Protein AF-A0A526XP78-F1 (afdb_monomer)

Radius of gyration: 18.94 Å; Cα contacts (8 Å, |Δi|>4): 89; chains: 1; bounding box: 44×31×50 Å

Sequence (88 aa):
SYRALPDFGVNDTEKARVNDIFSVRETAGHMVDAIEGRARAFVQVQNGCDHRCTFCIIPYGRGNSRSVPMGAVVEQVKRLSGNGYAEI

Secondary structure (DSSP, 8-state):
--TT---TTTTSSPPPP---GGG--SPPP---S--TT-SB-----EES-----TT--HHHHT-S-EEPPHHHHHHHHHHHHHTT-SB-

Nearest PDB structures (foldseek):
  7mjz-assembly1_A  TM=9.038E-01  e=3.929E-02  Bacteroides uniformis

Structure (mmCIF, N/CA/C/O backbone):
data_AF-A0A526XP78-F1
#
_entry.id   AF-A0A526XP78-F1
#
loop_
_atom_site.group_PDB
_atom_site.id
_atom_site.type_symbol
_atom_site.label_atom_id
_atom_site.label_alt_id
_atom_site.label_comp_id
_atom_site.label_asym_id
_atom_site.label_entity_id
_atom_site.label_seq_id
_atom_site.pdbx_PDB_ins_code
_atom_site.Cartn_x
_atom_site.Cartn_y
_atom_site.Cartn_z
_atom_site.occupancy
_atom_site.B_iso_or_equiv
_atom_site.auth_seq_id
_atom_site.auth_comp_id
_atom_site.auth_asym_id
_atom_site.auth_atom_id
_atom_site.pdbx_PDB_model_num
ATOM 1 N N . SER A 1 1 ? 26.488 3.898 -24.557 1.00 53.78 1 SER A N 1
ATOM 2 C CA . SER A 1 1 ? 25.878 2.642 -25.042 1.00 53.78 1 SER A CA 1
ATOM 3 C C . SER A 1 1 ? 26.044 1.596 -23.951 1.00 53.78 1 SER A C 1
ATOM 5 O O . SER A 1 1 ? 27.145 1.096 -23.786 1.00 53.78 1 SER A O 1
ATOM 7 N N . TYR A 1 2 ? 25.005 1.306 -23.160 1.00 54.06 2 TYR A N 1
ATOM 8 C CA . TYR A 1 2 ? 25.049 0.342 -22.039 1.00 54.06 2 TYR A CA 1
ATOM 9 C C . TYR A 1 2 ? 25.138 -1.134 -22.495 1.00 54.06 2 TYR A C 1
ATOM 11 O O . TYR A 1 2 ? 24.730 -2.040 -21.780 1.00 54.06 2 TYR A O 1
ATOM 19 N N . ARG A 1 3 ? 25.640 -1.397 -23.708 1.00 60.09 3 ARG A N 1
ATOM 20 C CA . ARG A 1 3 ? 25.546 -2.695 -24.398 1.00 60.09 3 ARG A CA 1
ATOM 21 C C . ARG A 1 3 ? 26.502 -3.783 -23.895 1.00 60.09 3 ARG A C 1
ATOM 23 O O . ARG A 1 3 ? 26.486 -4.868 -24.454 1.00 60.09 3 ARG A O 1
ATOM 30 N N . ALA A 1 4 ? 27.314 -3.519 -22.876 1.00 71.81 4 ALA A N 1
ATOM 31 C CA . ALA A 1 4 ? 28.279 -4.494 -22.368 1.00 71.81 4 ALA A CA 1
ATOM 32 C C . ALA A 1 4 ? 28.428 -4.427 -20.841 1.00 71.81 4 ALA A C 1
ATOM 34 O O . ALA A 1 4 ? 29.542 -4.455 -20.323 1.00 71.81 4 ALA A O 1
ATOM 35 N N . LEU A 1 5 ? 27.319 -4.283 -20.108 1.00 76.56 5 LEU A N 1
ATOM 36 C CA . LEU A 1 5 ? 27.364 -4.549 -18.671 1.00 76.56 5 LEU A CA 1
ATOM 37 C C . LEU A 1 5 ? 27.500 -6.067 -18.462 1.00 76.56 5 LEU A C 1
ATOM 39 O O . LEU A 1 5 ? 26.786 -6.819 -19.130 1.00 76.56 5 LEU A O 1
ATOM 43 N N . PRO A 1 6 ? 28.409 -6.526 -17.581 1.00 81.00 6 PRO A N 1
ATOM 44 C CA . PRO A 1 6 ? 28.446 -7.919 -17.156 1.00 81.00 6 PRO A CA 1
ATOM 45 C C . PRO A 1 6 ? 27.074 -8.343 -16.625 1.00 81.00 6 PRO A C 1
ATOM 47 O O . PRO A 1 6 ? 26.374 -7.540 -16.018 1.00 81.00 6 PRO A O 1
ATOM 50 N N . ASP A 1 7 ? 26.701 -9.606 -16.808 1.00 84.56 7 ASP A N 1
ATOM 51 C CA . ASP A 1 7 ? 25.409 -10.133 -16.346 1.00 84.56 7 ASP A CA 1
ATOM 52 C C . ASP A 1 7 ? 25.316 -10.269 -14.812 1.00 84.56 7 ASP A C 1
ATOM 54 O O . ASP A 1 7 ? 24.267 -10.597 -14.278 1.00 84.56 7 ASP A O 1
ATOM 58 N N . PHE A 1 8 ? 26.415 -10.025 -14.085 1.00 85.62 8 PHE A N 1
ATOM 59 C CA . PHE A 1 8 ? 26.514 -10.150 -12.623 1.00 85.62 8 PHE A CA 1
ATOM 60 C C . PHE A 1 8 ? 26.026 -11.506 -12.067 1.00 85.62 8 PHE A C 1
ATOM 62 O O . PHE A 1 8 ? 25.601 -11.579 -10.917 1.00 85.62 8 PHE A O 1
ATOM 69 N N . GLY A 1 9 ? 26.077 -12.572 -12.875 1.00 87.12 9 GLY A N 1
ATOM 70 C CA . GLY A 1 9 ? 25.580 -13.902 -12.507 1.00 87.12 9 GLY A CA 1
ATOM 71 C C . GLY A 1 9 ? 24.053 -13.996 -12.403 1.00 87.12 9 GLY A C 1
ATOM 72 O O . GLY A 1 9 ? 23.529 -14.958 -11.846 1.00 87.12 9 GLY A O 1
ATOM 73 N N . VAL A 1 10 ? 23.304 -13.016 -12.930 1.00 84.31 10 VAL A N 1
ATOM 74 C CA . VAL A 1 10 ? 21.830 -12.998 -12.882 1.00 84.31 10 VAL A CA 1
ATOM 75 C C . VAL A 1 10 ? 21.224 -14.203 -13.607 1.00 84.31 10 VAL A C 1
ATOM 77 O O . VAL A 1 10 ? 20.151 -14.667 -13.216 1.00 84.31 10 VAL A O 1
ATOM 80 N N . ASN A 1 11 ? 21.891 -14.736 -14.634 1.00 85.44 11 ASN A N 1
ATOM 81 C CA . ASN A 1 11 ? 21.452 -15.950 -15.328 1.00 85.44 11 ASN A CA 1
ATOM 82 C C . ASN A 1 11 ? 22.095 -17.252 -14.801 1.00 85.44 11 ASN A C 1
ATOM 84 O O . ASN A 1 11 ? 21.792 -18.309 -15.350 1.00 85.44 11 ASN A O 1
ATOM 88 N N . ASP A 1 12 ? 22.919 -17.217 -13.744 1.00 92.62 12 ASP A N 1
ATOM 89 C CA . ASP A 1 12 ? 23.551 -18.427 -13.175 1.00 92.62 12 ASP A CA 1
ATOM 90 C C . ASP A 1 12 ? 22.553 -19.306 -12.397 1.00 92.62 12 ASP A C 1
ATOM 92 O O . ASP A 1 12 ? 22.851 -20.449 -12.047 1.00 92.62 12 ASP A O 1
ATOM 96 N N . THR A 1 13 ? 21.357 -18.784 -12.111 1.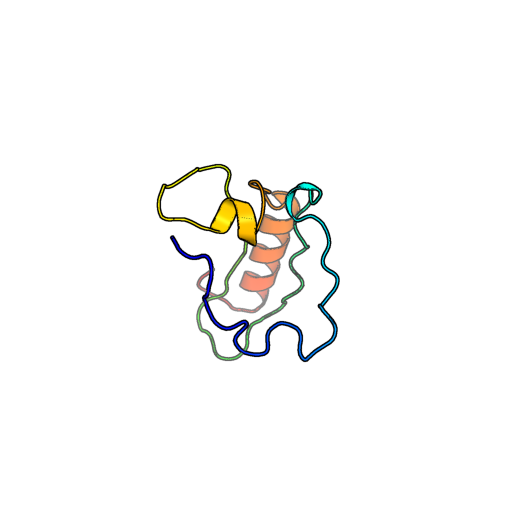00 90.06 13 THR A N 1
ATOM 97 C CA . THR A 1 13 ? 20.303 -19.475 -11.358 1.00 90.06 13 THR A CA 1
ATOM 98 C C . THR A 1 13 ? 18.976 -19.452 -12.108 1.00 90.06 13 THR A C 1
ATOM 100 O O . THR A 1 13 ? 18.714 -18.571 -12.932 1.00 90.06 13 THR A O 1
ATOM 103 N N . GLU A 1 14 ? 18.119 -20.440 -11.835 1.00 91.31 14 GLU A N 1
ATOM 104 C CA . GLU A 1 14 ? 16.763 -20.455 -12.380 1.00 91.31 14 GLU A CA 1
ATOM 105 C C . GLU A 1 14 ? 16.001 -19.201 -11.931 1.00 91.31 14 GLU A C 1
ATOM 107 O O . GLU A 1 14 ? 15.959 -18.855 -10.748 1.00 91.31 14 GLU A O 1
ATOM 112 N N . LYS A 1 15 ? 15.366 -18.514 -12.886 1.00 88.06 15 LYS A N 1
ATOM 113 C CA . LYS A 1 15 ? 14.604 -17.301 -12.594 1.00 88.06 15 LYS A CA 1
ATOM 114 C C . LYS A 1 15 ? 13.333 -17.643 -11.829 1.00 88.06 15 LYS A C 1
ATOM 116 O O . LYS A 1 15 ? 12.515 -18.439 -12.289 1.00 88.06 15 LYS A O 1
ATOM 121 N N . ALA A 1 16 ? 13.121 -16.950 -10.712 1.00 89.25 16 ALA A N 1
ATOM 122 C CA . ALA A 1 16 ? 11.850 -16.985 -10.006 1.00 89.25 16 ALA A CA 1
ATOM 123 C C . ALA A 1 16 ? 10.717 -16.552 -10.949 1.00 89.25 16 ALA A C 1
ATOM 125 O O . ALA A 1 16 ? 10.740 -15.458 -11.519 1.00 89.25 16 ALA A O 1
ATOM 126 N N . ARG A 1 17 ? 9.712 -17.416 -11.112 1.00 90.38 17 ARG A N 1
ATOM 127 C CA . ARG A 1 17 ? 8.494 -17.073 -11.848 1.00 90.38 17 ARG A CA 1
ATOM 128 C C . ARG A 1 17 ? 7.587 -16.264 -10.935 1.00 90.38 17 ARG A C 1
ATOM 130 O O . ARG A 1 17 ? 7.151 -16.752 -9.897 1.00 90.38 17 ARG A O 1
ATOM 137 N N . VAL A 1 18 ? 7.302 -15.035 -11.339 1.00 89.88 18 VAL A N 1
ATOM 138 C CA . VAL A 1 18 ? 6.391 -14.129 -10.640 1.00 89.88 18 VAL A CA 1
ATOM 139 C C . VAL A 1 18 ? 5.240 -13.755 -11.567 1.00 89.88 18 VAL A C 1
ATOM 141 O O . VAL A 1 18 ? 5.419 -13.687 -12.783 1.00 89.88 18 VAL A O 1
ATOM 144 N N . ASN A 1 19 ? 4.054 -13.537 -11.001 1.00 91.56 19 ASN A N 1
ATOM 145 C CA . ASN A 1 19 ? 2.901 -13.059 -11.764 1.00 91.56 19 ASN A CA 1
ATOM 146 C C . ASN A 1 19 ? 3.058 -11.578 -12.139 1.00 91.56 19 ASN A C 1
ATOM 148 O O . ASN A 1 19 ? 3.856 -10.852 -11.543 1.00 91.56 19 ASN A O 1
ATOM 152 N N . ASP A 1 20 ? 2.253 -11.123 -13.101 1.00 93.81 20 ASP A N 1
ATOM 153 C CA . ASP A 1 20 ? 2.133 -9.701 -13.413 1.00 93.81 20 ASP A CA 1
ATOM 154 C C . ASP A 1 20 ? 1.476 -8.963 -12.240 1.00 93.81 20 ASP A C 1
ATOM 156 O O . ASP A 1 20 ? 0.308 -9.170 -11.912 1.00 93.81 20 ASP A O 1
ATOM 160 N N . ILE A 1 21 ? 2.226 -8.067 -11.604 1.00 93.50 21 ILE A N 1
ATOM 161 C CA . ILE A 1 21 ? 1.725 -7.271 -10.484 1.00 93.50 21 ILE A CA 1
ATOM 162 C C . ILE A 1 21 ? 0.516 -6.405 -10.871 1.00 93.50 21 ILE A C 1
ATOM 164 O O . ILE A 1 21 ? -0.326 -6.113 -10.019 1.00 93.50 21 ILE A O 1
ATOM 168 N N . PHE A 1 22 ? 0.380 -6.022 -12.144 1.00 93.94 22 PHE A N 1
ATOM 169 C CA . PHE A 1 22 ? -0.758 -5.237 -12.623 1.00 93.94 22 PHE A CA 1
ATOM 170 C C . PHE A 1 22 ? -2.037 -6.066 -12.789 1.00 93.94 22 PHE A C 1
ATOM 172 O O . PHE A 1 22 ? -3.120 -5.485 -12.882 1.00 93.94 22 PHE A O 1
ATOM 179 N N . SER A 1 23 ? -1.954 -7.402 -12.767 1.00 94.75 23 SER A N 1
ATOM 180 C CA . SER A 1 23 ? -3.139 -8.267 -12.780 1.00 94.75 23 SER A CA 1
ATOM 181 C C . SER A 1 23 ? -3.795 -8.399 -11.400 1.00 94.75 23 SER A C 1
ATOM 183 O O . SER A 1 23 ? -4.913 -8.908 -11.299 1.00 94.75 23 SER A O 1
ATOM 185 N N . VAL A 1 24 ? -3.122 -7.964 -10.328 1.00 93.38 24 VAL A N 1
ATOM 186 C CA . VAL A 1 24 ? -3.629 -8.040 -8.951 1.00 93.38 24 VAL A CA 1
ATOM 187 C C . VAL A 1 24 ? -4.660 -6.937 -8.707 1.00 93.38 24 VAL A C 1
ATOM 189 O O . VAL A 1 24 ? -4.367 -5.754 -8.880 1.00 93.38 24 VAL A O 1
ATOM 192 N N . ARG A 1 25 ? -5.863 -7.324 -8.264 1.00 92.12 25 ARG A N 1
ATOM 193 C CA . ARG A 1 25 ? -6.988 -6.400 -8.014 1.00 92.12 25 ARG A CA 1
ATOM 194 C C . ARG A 1 25 ? -7.383 -6.255 -6.549 1.00 92.12 25 ARG A C 1
ATOM 196 O O . ARG A 1 25 ? -7.903 -5.215 -6.176 1.00 92.12 25 ARG A O 1
ATOM 203 N N . GLU A 1 26 ? -7.054 -7.239 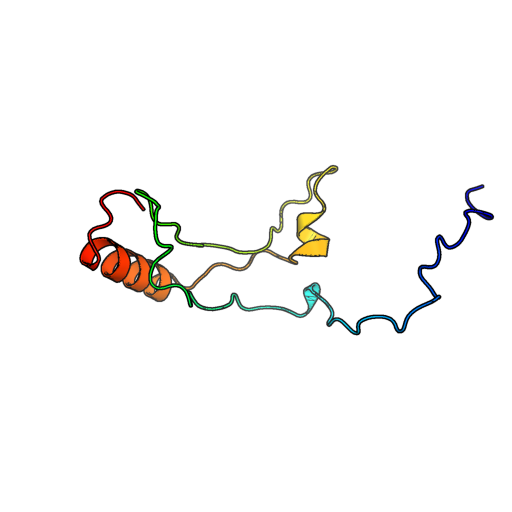-5.721 1.00 90.31 26 GLU A N 1
ATOM 204 C CA . GLU A 1 26 ? -7.436 -7.282 -4.308 1.00 90.31 26 GLU A CA 1
ATOM 205 C C . GLU A 1 26 ? -6.220 -7.130 -3.385 1.00 90.31 26 GLU A C 1
ATOM 207 O O . GLU A 1 26 ? -5.078 -7.411 -3.769 1.00 90.31 26 GLU A O 1
ATOM 212 N N . THR A 1 27 ? -6.462 -6.688 -2.152 1.00 86.31 27 THR A N 1
ATOM 213 C CA . THR A 1 27 ? -5.448 -6.660 -1.089 1.00 86.31 27 THR A CA 1
ATOM 214 C C . THR A 1 27 ? -5.570 -7.916 -0.229 1.00 86.31 27 THR A C 1
ATOM 216 O O . THR A 1 27 ? -6.669 -8.399 0.026 1.00 86.31 27 THR A O 1
ATOM 219 N N . ALA A 1 28 ? -4.436 -8.460 0.221 1.00 79.50 28 ALA A N 1
ATOM 220 C CA . ALA A 1 28 ? -4.440 -9.560 1.178 1.00 79.50 28 ALA A CA 1
ATOM 221 C C . ALA A 1 28 ? -5.098 -9.117 2.496 1.00 79.50 28 ALA A C 1
ATOM 223 O O . ALA A 1 28 ? -4.880 -7.996 2.955 1.00 79.50 28 ALA A O 1
ATOM 224 N N . GLY A 1 29 ? -5.891 -9.998 3.108 1.00 77.25 29 GLY A N 1
ATOM 225 C CA . GLY A 1 29 ? -6.502 -9.724 4.408 1.00 77.25 2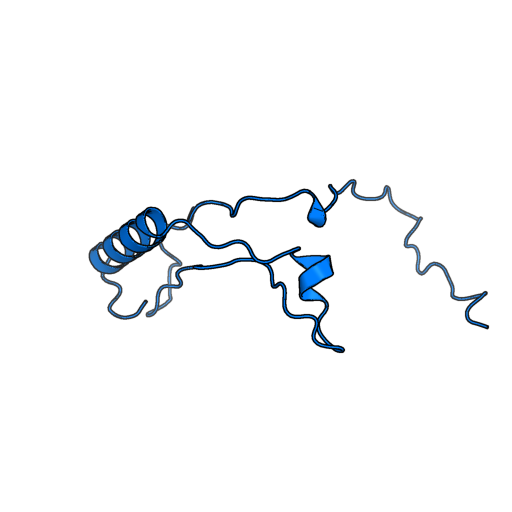9 GLY A CA 1
ATOM 226 C C . GLY A 1 29 ? -5.460 -9.511 5.510 1.00 77.25 29 GLY A C 1
ATOM 227 O O . GLY A 1 29 ? -4.304 -9.930 5.394 1.00 77.25 29 GLY A O 1
ATOM 228 N N . HIS A 1 30 ? -5.867 -8.868 6.605 1.00 81.12 30 HIS A N 1
ATOM 229 C CA . HIS A 1 30 ? -5.023 -8.747 7.792 1.00 81.12 30 HIS A CA 1
ATOM 230 C C . HIS A 1 30 ? -4.838 -10.122 8.443 1.00 81.12 30 HIS A C 1
ATOM 232 O O . HIS A 1 30 ? -5.742 -10.632 9.089 1.00 81.12 30 HIS A O 1
ATOM 238 N N . MET A 1 31 ? -3.661 -10.728 8.269 1.00 70.12 31 MET A N 1
ATOM 239 C CA . MET A 1 31 ? -3.333 -12.051 8.834 1.00 70.12 31 MET A CA 1
ATOM 240 C C . MET A 1 31 ? -2.555 -11.978 10.157 1.00 70.12 31 MET A 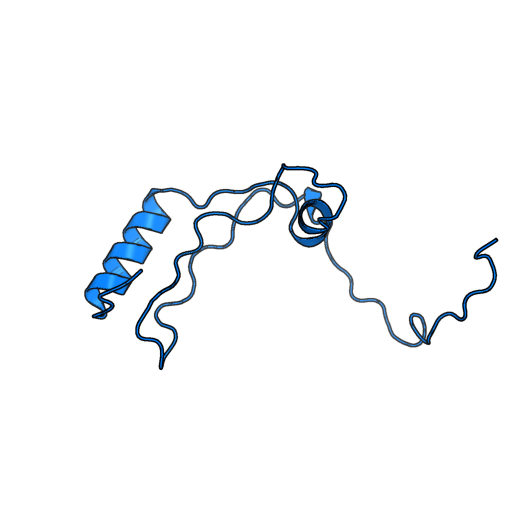C 1
ATOM 242 O O . MET A 1 31 ? -2.122 -13.002 10.673 1.00 70.12 31 MET A O 1
ATOM 246 N N . VAL A 1 32 ? -2.300 -10.773 10.676 1.00 70.44 32 VAL A N 1
ATOM 247 C CA . VAL A 1 32 ? -1.433 -10.566 11.844 1.00 70.44 32 VAL A CA 1
ATOM 248 C C . VAL A 1 32 ? -2.275 -10.177 13.045 1.00 70.44 32 VAL A C 1
ATOM 250 O O . VAL A 1 32 ? -2.974 -9.159 13.016 1.00 70.44 32 VAL A O 1
ATOM 253 N N . ASP A 1 33 ? -2.181 -10.975 14.108 1.00 66.62 33 ASP A N 1
ATOM 254 C CA . ASP A 1 33 ? -2.968 -10.754 15.316 1.00 66.62 33 ASP A CA 1
ATOM 255 C C . ASP A 1 33 ? -2.319 -9.828 16.338 1.00 66.62 33 ASP A C 1
ATOM 257 O O . ASP A 1 33 ? -3.015 -9.047 16.991 1.00 66.62 33 ASP A O 1
ATOM 261 N N . ALA A 1 34 ? -0.996 -9.881 16.410 1.00 65.62 34 ALA A N 1
ATOM 262 C CA . ALA A 1 34 ? -0.135 -9.001 17.175 1.00 65.62 34 ALA A CA 1
ATOM 263 C C . ALA A 1 34 ? 1.288 -9.124 16.612 1.00 65.62 34 ALA A C 1
ATOM 265 O O . ALA A 1 34 ? 1.672 -10.177 16.102 1.00 65.62 34 ALA A O 1
ATOM 266 N N . ILE A 1 35 ? 2.075 -8.055 16.713 1.00 67.31 35 ILE A N 1
ATOM 267 C CA . ILE A 1 35 ? 3.532 -8.148 16.581 1.00 67.31 35 ILE A CA 1
ATOM 268 C C . ILE A 1 35 ? 4.069 -7.966 17.995 1.00 67.31 35 ILE A C 1
ATOM 270 O O . ILE A 1 35 ? 3.988 -6.865 18.550 1.00 67.31 35 ILE A O 1
ATOM 274 N N . GLU A 1 36 ? 4.548 -9.057 18.589 1.00 67.81 36 GLU A N 1
ATOM 275 C CA . GLU A 1 36 ? 5.084 -9.059 19.950 1.00 67.81 36 GLU A CA 1
ATOM 276 C C . GLU A 1 36 ? 6.216 -8.027 20.105 1.00 67.81 36 GLU A C 1
ATOM 278 O O . GLU A 1 36 ? 7.002 -7.778 19.187 1.00 67.81 36 GLU A O 1
ATOM 283 N N . GLY A 1 37 ? 6.279 -7.389 21.277 1.00 69.25 37 GLY A N 1
ATOM 284 C CA . GLY A 1 37 ? 7.341 -6.440 21.629 1.00 69.25 37 GLY A CA 1
ATOM 285 C C . GLY A 1 37 ? 7.161 -5.002 21.126 1.00 69.25 37 GLY A C 1
ATOM 286 O O . GLY A 1 37 ? 8.081 -4.198 21.273 1.00 69.25 37 GLY A O 1
ATOM 287 N N . ARG A 1 38 ? 6.006 -4.636 20.552 1.00 68.94 38 ARG A N 1
ATOM 288 C CA . ARG A 1 38 ? 5.704 -3.246 20.151 1.00 68.94 38 ARG A CA 1
ATOM 289 C C . ARG A 1 38 ? 4.572 -2.653 20.987 1.00 68.94 38 ARG A C 1
ATOM 291 O O . ARG A 1 38 ? 3.553 -3.299 21.175 1.00 68.94 38 ARG A O 1
ATOM 298 N N . ALA A 1 39 ? 4.726 -1.399 21.420 1.00 80.62 39 ALA A N 1
ATOM 299 C CA . ALA A 1 39 ? 3.665 -0.644 22.101 1.00 80.62 39 ALA A CA 1
ATOM 300 C C . ALA A 1 39 ? 2.535 -0.191 21.149 1.00 80.62 39 ALA A C 1
ATOM 302 O O . ALA A 1 39 ? 1.418 0.065 21.590 1.00 80.62 39 ALA A O 1
ATOM 303 N N . ARG A 1 40 ? 2.829 -0.116 19.843 1.00 88.06 40 ARG A N 1
ATOM 304 C CA . ARG A 1 40 ? 1.918 0.305 18.772 1.00 88.06 40 ARG A CA 1
ATOM 305 C C . ARG A 1 40 ? 1.619 -0.855 17.826 1.00 88.06 40 ARG A C 1
ATOM 307 O O . ARG A 1 40 ? 2.551 -1.542 17.391 1.00 88.06 40 ARG A O 1
ATOM 314 N N . ALA A 1 41 ? 0.353 -1.016 17.458 1.00 89.56 41 ALA A N 1
ATOM 315 C CA . ALA A 1 41 ? -0.060 -1.901 16.374 1.00 89.56 41 ALA A CA 1
ATOM 316 C C . ALA A 1 41 ? -0.057 -1.170 15.022 1.00 89.56 41 ALA A C 1
ATOM 318 O O . ALA A 1 41 ? -0.165 0.044 14.974 1.00 89.56 41 ALA A O 1
ATOM 319 N N . PHE A 1 42 ? 0.061 -1.902 13.913 1.00 89.56 42 PHE A N 1
ATOM 320 C CA . PHE A 1 42 ? -0.075 -1.331 12.570 1.00 89.56 42 PHE A CA 1
ATOM 321 C C . PHE A 1 42 ? -1.253 -1.970 11.848 1.00 89.56 42 PHE A C 1
ATOM 323 O O . PHE A 1 42 ? -1.376 -3.196 11.814 1.00 89.56 42 PHE A O 1
ATOM 330 N N . VAL A 1 43 ? -2.068 -1.140 11.200 1.00 91.06 43 VAL A N 1
ATOM 331 C CA . VAL A 1 43 ? -3.158 -1.592 10.332 1.00 91.06 43 VAL A CA 1
ATOM 332 C C . VAL A 1 43 ? -2.904 -1.099 8.916 1.00 91.06 43 VAL A C 1
ATOM 334 O O . VAL A 1 43 ? -2.891 0.098 8.640 1.00 91.06 43 VAL A O 1
ATOM 337 N N . GLN A 1 44 ? -2.692 -2.031 7.988 1.00 92.19 44 GLN A N 1
ATOM 338 C CA . GLN A 1 44 ? -2.568 -1.691 6.574 1.00 92.19 44 GLN A CA 1
ATOM 339 C C . GLN A 1 44 ? -3.951 -1.350 6.009 1.00 92.19 44 GLN A C 1
ATOM 341 O O . GLN A 1 44 ? -4.814 -2.215 5.953 1.00 92.19 44 GLN A O 1
ATOM 346 N N . VAL A 1 45 ? -4.167 -0.118 5.559 1.00 94.31 45 VAL A N 1
ATOM 347 C CA . VAL A 1 45 ? -5.446 0.289 4.937 1.00 94.31 45 VAL A CA 1
ATOM 348 C C . VAL A 1 45 ? -5.412 0.250 3.408 1.00 94.31 45 VAL A C 1
ATOM 350 O O . VAL A 1 45 ? -6.454 0.239 2.761 1.00 94.31 45 VAL A O 1
ATOM 353 N N . GLN A 1 46 ? -4.215 0.208 2.820 1.00 94.19 46 GLN A N 1
ATOM 354 C CA . GLN A 1 46 ? -3.992 0.227 1.378 1.00 94.19 46 GLN A CA 1
ATOM 355 C C . GLN A 1 46 ? -2.680 -0.484 1.036 1.00 94.19 46 GLN A C 1
ATOM 357 O O . GLN A 1 46 ? -1.722 -0.458 1.815 1.00 94.19 46 GLN A O 1
ATOM 362 N N . ASN A 1 47 ? -2.613 -1.065 -0.158 1.00 95.06 47 ASN A N 1
ATOM 363 C CA . ASN A 1 47 ? -1.373 -1.493 -0.789 1.00 95.06 47 ASN A CA 1
ATOM 364 C C . ASN A 1 47 ? -1.308 -0.985 -2.243 1.00 95.06 47 ASN A C 1
ATOM 366 O O . ASN A 1 47 ? -2.337 -0.753 -2.868 1.00 95.06 47 ASN A O 1
ATOM 370 N N . GLY A 1 48 ? -0.101 -0.796 -2.780 1.00 95.19 48 GLY A N 1
ATOM 371 C CA . GLY A 1 48 ? 0.098 -0.147 -4.082 1.00 95.19 48 GLY A CA 1
ATOM 372 C C . GLY A 1 48 ? -0.190 1.361 -4.074 1.00 95.19 48 GLY A C 1
ATOM 373 O O . GLY A 1 4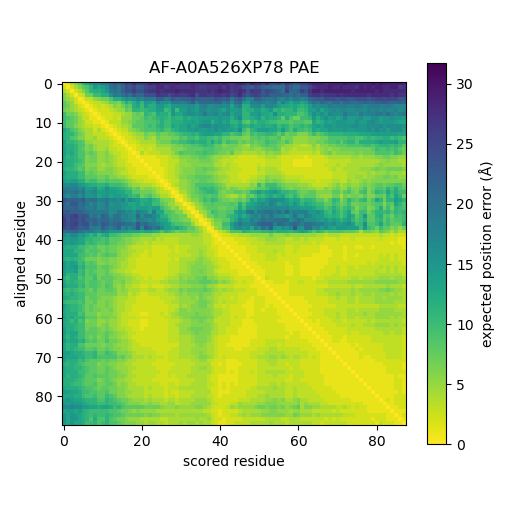8 ? -0.518 1.947 -3.036 1.00 95.19 48 GLY A O 1
ATOM 374 N N . CYS A 1 49 ? 0.002 2.008 -5.226 1.00 95.81 49 CY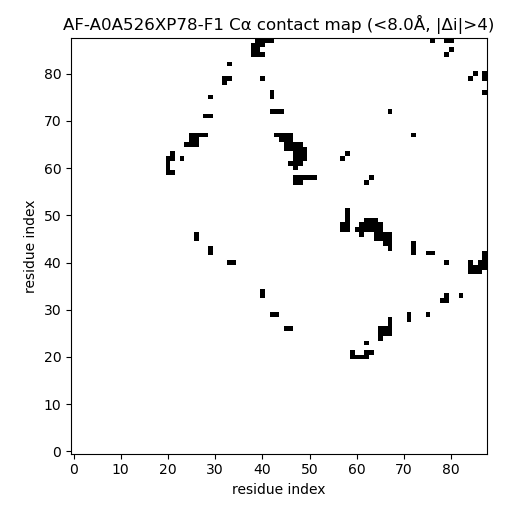S A N 1
ATOM 375 C CA . CYS A 1 49 ? -0.230 3.445 -5.395 1.00 95.81 49 CYS A CA 1
ATOM 376 C C . CYS A 1 49 ? -0.427 3.806 -6.873 1.00 95.81 49 CYS A C 1
ATOM 378 O O . CYS A 1 49 ? 0.366 3.392 -7.719 1.00 95.81 49 CYS A O 1
ATOM 380 N N . ASP A 1 50 ? -1.430 4.636 -7.171 1.00 96.56 50 ASP A N 1
ATOM 381 C CA . ASP A 1 50 ? -1.671 5.139 -8.532 1.00 96.56 50 ASP A CA 1
ATOM 382 C C . ASP A 1 50 ? -0.880 6.415 -8.841 1.00 96.56 50 ASP A C 1
ATOM 384 O O . ASP A 1 50 ? -0.761 6.816 -10.002 1.00 96.56 50 ASP A O 1
ATOM 388 N N . HIS A 1 51 ? -0.294 7.045 -7.819 1.00 96.31 51 HIS A N 1
ATOM 389 C CA . HIS A 1 51 ? 0.511 8.240 -8.005 1.00 96.31 51 HIS A CA 1
ATOM 390 C C . HIS A 1 51 ? 1.872 7.896 -8.621 1.00 96.31 51 HIS A C 1
ATOM 392 O O . HIS A 1 51 ? 2.653 7.099 -8.095 1.00 96.31 51 HIS A O 1
ATOM 398 N N . ARG A 1 52 ? 2.163 8.527 -9.760 1.00 93.56 52 ARG A N 1
ATOM 399 C CA . ARG A 1 52 ? 3.350 8.265 -10.578 1.00 93.56 52 ARG A CA 1
ATOM 400 C C . ARG A 1 52 ? 4.470 9.252 -10.256 1.00 93.56 52 ARG A C 1
ATOM 402 O O . ARG A 1 52 ? 4.857 10.049 -11.107 1.00 93.56 52 ARG A O 1
ATOM 409 N N . CYS A 1 53 ? 4.995 9.210 -9.029 1.00 97.31 53 CYS A N 1
ATOM 410 C CA . CYS A 1 53 ? 6.174 10.014 -8.702 1.00 97.31 53 CYS A CA 1
ATOM 411 C C . CYS A 1 53 ? 7.354 9.577 -9.576 1.00 97.31 53 CYS A C 1
ATOM 413 O O . CYS A 1 53 ? 7.624 8.382 -9.694 1.00 97.31 53 CYS A O 1
ATOM 415 N N . THR A 1 54 ? 8.117 10.536 -10.095 1.00 97.38 54 THR A N 1
ATOM 416 C CA . THR A 1 54 ? 9.283 10.277 -10.959 1.00 97.38 54 THR A CA 1
ATOM 417 C C . THR A 1 54 ? 10.364 9.420 -10.296 1.00 97.38 54 THR A C 1
ATOM 419 O O . THR A 1 54 ? 11.116 8.743 -10.987 1.00 97.38 54 THR A O 1
ATOM 422 N N . PHE A 1 55 ? 10.426 9.415 -8.963 1.00 96.81 55 PHE A N 1
ATOM 423 C CA . PHE A 1 55 ? 11.400 8.656 -8.176 1.00 96.81 55 PHE A CA 1
ATOM 424 C C . PHE A 1 55 ? 10.864 7.323 -7.625 1.00 96.81 55 PHE A C 1
ATOM 426 O O . PHE A 1 55 ? 11.619 6.561 -7.025 1.00 96.81 55 PHE A O 1
ATOM 433 N N . CYS A 1 56 ? 9.562 7.046 -7.744 1.00 97.31 56 CYS A N 1
ATOM 434 C CA . CYS A 1 56 ? 8.913 5.990 -6.971 1.00 97.31 56 CYS A CA 1
ATOM 435 C C . CYS A 1 56 ? 8.681 4.720 -7.799 1.00 97.31 56 CYS A C 1
ATOM 437 O O . CYS A 1 56 ? 7.945 4.729 -8.783 1.00 97.31 56 CYS A O 1
ATOM 439 N N . ILE A 1 57 ? 9.244 3.596 -7.344 1.00 96.38 57 ILE A N 1
ATOM 440 C CA . ILE A 1 57 ? 9.066 2.282 -7.985 1.00 96.38 57 ILE A CA 1
ATOM 441 C C . ILE A 1 57 ? 7.746 1.591 -7.607 1.00 96.38 57 ILE A C 1
ATOM 443 O O . ILE A 1 57 ? 7.375 0.590 -8.214 1.00 96.38 57 ILE A O 1
ATOM 447 N N . ILE A 1 58 ? 7.015 2.104 -6.609 1.00 95.94 58 ILE A N 1
ATOM 448 C CA . ILE A 1 58 ? 5.833 1.446 -6.023 1.00 95.94 58 ILE A CA 1
ATOM 449 C C . ILE A 1 58 ? 4.787 1.000 -7.056 1.00 95.94 58 ILE A C 1
ATOM 451 O O . ILE A 1 58 ? 4.330 -0.134 -6.915 1.00 95.94 58 ILE A O 1
ATOM 455 N N . PRO A 1 59 ? 4.454 1.769 -8.113 1.00 95.12 59 PRO A N 1
ATOM 456 C CA . PRO A 1 59 ? 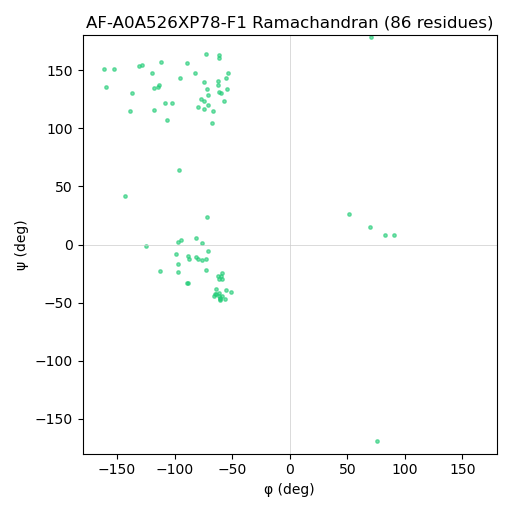3.503 1.301 -9.121 1.00 95.12 59 PRO A CA 1
ATOM 457 C C . PRO A 1 59 ? 3.931 -0.004 -9.809 1.00 95.12 59 PRO A C 1
ATOM 459 O O . PRO A 1 59 ? 3.079 -0.796 -10.184 1.00 95.12 59 PRO A O 1
ATOM 462 N N . TYR A 1 60 ? 5.237 -0.258 -9.940 1.00 93.94 60 TYR A N 1
ATOM 463 C CA . TYR A 1 60 ? 5.791 -1.462 -10.574 1.00 93.94 60 TYR A CA 1
ATOM 464 C C . TYR A 1 60 ? 6.182 -2.553 -9.571 1.00 93.94 60 TYR A C 1
ATOM 466 O O . TYR A 1 60 ? 6.255 -3.718 -9.935 1.00 93.94 60 TYR A O 1
ATOM 474 N N . GLY A 1 61 ? 6.449 -2.198 -8.312 1.00 93.31 61 GLY A N 1
ATOM 475 C CA . GLY A 1 61 ? 6.774 -3.176 -7.268 1.00 93.31 61 GLY A CA 1
ATOM 476 C C . GLY A 1 61 ? 5.546 -3.713 -6.530 1.00 93.31 61 GLY A C 1
ATOM 477 O O . GLY A 1 61 ? 5.529 -4.860 -6.099 1.00 93.31 61 GLY A O 1
ATOM 478 N N . ARG A 1 62 ? 4.517 -2.876 -6.358 1.00 94.38 62 ARG A N 1
ATOM 479 C CA . ARG A 1 62 ? 3.293 -3.193 -5.605 1.00 94.38 62 ARG A CA 1
ATOM 480 C C . ARG A 1 62 ? 2.018 -2.996 -6.426 1.00 94.38 62 ARG A C 1
ATOM 482 O O . ARG A 1 62 ? 0.939 -3.266 -5.908 1.00 94.38 62 ARG A O 1
ATOM 489 N N . GLY A 1 63 ? 2.111 -2.556 -7.679 1.00 95.44 63 GLY A N 1
ATOM 490 C CA . GLY A 1 63 ? 0.957 -2.380 -8.558 1.00 95.44 63 GLY A CA 1
ATOM 491 C C . GLY A 1 63 ? 0.127 -1.138 -8.235 1.00 95.44 63 GLY A C 1
ATOM 492 O O . GLY A 1 63 ? 0.515 -0.289 -7.425 1.00 95.44 63 GLY A O 1
ATOM 493 N N . ASN A 1 64 ? -1.048 -1.079 -8.862 1.00 96.06 64 ASN A N 1
ATOM 494 C CA . ASN A 1 64 ? -2.036 -0.015 -8.672 1.00 96.06 64 ASN A CA 1
ATOM 495 C C . ASN A 1 64 ? -2.538 0.058 -7.223 1.00 96.06 64 ASN A C 1
ATOM 497 O O . ASN A 1 64 ? -2.371 -0.886 -6.446 1.00 96.06 64 ASN A O 1
ATOM 501 N N . SER A 1 65 ? -3.155 1.179 -6.861 1.00 96.25 65 SER A N 1
ATOM 502 C CA . SER A 1 65 ? -3.756 1.357 -5.541 1.00 96.25 65 SER A CA 1
ATOM 503 C C . SER A 1 65 ? -4.869 0.340 -5.298 1.00 96.25 65 SER A C 1
ATOM 505 O O . SER A 1 65 ? -5.754 0.153 -6.133 1.00 96.25 65 SER A O 1
ATOM 507 N N . ARG A 1 66 ? -4.834 -0.315 -4.138 1.00 95.75 66 ARG A N 1
ATOM 508 C CA . ARG A 1 66 ? -5.861 -1.252 -3.680 1.00 95.75 66 ARG A CA 1
ATOM 509 C C . ARG A 1 66 ? -6.116 -1.030 -2.197 1.00 95.75 66 ARG A C 1
ATOM 511 O O . ARG A 1 66 ? -5.238 -1.265 -1.362 1.00 95.75 66 ARG A O 1
ATOM 518 N N . SER A 1 67 ? -7.319 -0.585 -1.865 1.00 94.69 67 SER A N 1
ATOM 519 C CA . SER A 1 67 ? -7.739 -0.375 -0.480 1.00 94.69 67 SER A CA 1
ATOM 520 C C . SER A 1 67 ? -8.202 -1.677 0.157 1.00 94.69 67 SER A C 1
ATOM 522 O O . SER A 1 67 ? -8.771 -2.542 -0.506 1.00 94.69 67 SER A O 1
ATOM 524 N N . VAL A 1 68 ? -7.984 -1.809 1.459 1.00 94.38 68 VAL A N 1
ATOM 525 C CA . VAL A 1 68 ? -8.629 -2.860 2.248 1.00 94.38 68 VAL A CA 1
ATOM 526 C C . VAL A 1 68 ? -10.099 -2.472 2.467 1.00 94.38 68 VAL A C 1
ATOM 528 O O . VAL A 1 68 ? -10.374 -1.294 2.718 1.00 94.38 68 VAL A O 1
ATOM 531 N N . PRO A 1 69 ? -11.059 -3.416 2.392 1.00 93.38 69 PRO A N 1
ATOM 532 C CA . PRO A 1 69 ? -12.450 -3.131 2.723 1.00 93.38 69 PRO A CA 1
ATOM 533 C C . PRO A 1 69 ? -12.582 -2.530 4.125 1.00 93.38 69 PRO A C 1
ATOM 535 O O . PRO A 1 69 ? -12.014 -3.044 5.088 1.00 93.38 69 PRO A O 1
ATOM 538 N N . MET A 1 70 ? -13.373 -1.463 4.257 1.00 93.94 70 MET A N 1
ATOM 539 C CA . MET A 1 70 ? -13.509 -0.728 5.521 1.00 93.94 70 MET A CA 1
ATOM 540 C C . MET A 1 70 ? -13.937 -1.627 6.690 1.00 93.94 70 MET A C 1
ATOM 542 O O . MET A 1 70 ? -13.423 -1.480 7.794 1.00 93.94 70 MET A O 1
ATOM 546 N N . GLY A 1 71 ? -14.839 -2.586 6.448 1.00 94.19 71 GLY A N 1
ATOM 547 C CA . GLY A 1 71 ? -15.270 -3.546 7.470 1.00 94.19 71 GLY A CA 1
ATOM 548 C C . GLY A 1 71 ? -14.098 -4.326 8.068 1.00 94.19 71 GLY A C 1
ATOM 549 O O . GLY A 1 71 ? -13.947 -4.350 9.286 1.00 94.19 71 GLY A O 1
ATOM 550 N N . ALA A 1 72 ? -13.208 -4.845 7.218 1.00 92.38 72 ALA A N 1
ATOM 551 C CA . ALA A 1 72 ? -12.016 -5.569 7.654 1.00 92.38 72 ALA A CA 1
ATOM 552 C C . ALA A 1 72 ? -11.045 -4.665 8.435 1.00 92.38 72 ALA A C 1
ATOM 554 O O . ALA A 1 72 ? -10.496 -5.083 9.451 1.00 92.38 72 ALA A O 1
ATOM 555 N N . VAL A 1 73 ? -10.883 -3.400 8.022 1.00 93.75 73 VAL A N 1
ATOM 556 C CA . VAL A 1 73 ? -10.085 -2.414 8.777 1.00 93.75 73 VAL A CA 1
ATOM 557 C C . VAL A 1 73 ? -10.665 -2.200 10.178 1.00 93.75 73 VAL A C 1
ATOM 559 O O . VAL A 1 73 ? -9.927 -2.244 11.161 1.00 93.75 73 VAL A O 1
ATOM 562 N N . VAL A 1 74 ? -11.981 -2.002 10.294 1.00 95.31 74 VAL A N 1
ATOM 563 C CA . VAL A 1 74 ? -12.644 -1.782 11.589 1.00 95.31 74 VAL A CA 1
ATOM 564 C C . VAL A 1 74 ? -12.546 -3.018 12.484 1.00 95.31 74 VAL A C 1
ATOM 566 O O . VAL A 1 74 ? -12.277 -2.885 13.679 1.00 95.31 74 VAL A O 1
ATOM 569 N N . GLU A 1 75 ? -12.751 -4.214 11.936 1.00 93.94 75 GLU A N 1
ATOM 570 C CA . GLU A 1 75 ? -12.614 -5.473 12.677 1.00 93.94 75 GLU A CA 1
ATOM 571 C C . GLU A 1 75 ? -11.191 -5.665 13.206 1.00 93.94 75 GLU A C 1
ATOM 573 O O . GLU A 1 75 ? -11.011 -5.967 14.389 1.00 93.94 75 GLU A O 1
ATOM 578 N N . GLN A 1 76 ? -10.183 -5.390 12.376 1.00 92.56 76 GLN A N 1
ATOM 579 C CA . GLN A 1 76 ? -8.778 -5.449 12.767 1.00 92.56 76 GLN A CA 1
ATOM 580 C C . GLN A 1 76 ? -8.460 -4.477 13.911 1.00 92.56 76 GLN A C 1
ATOM 582 O O . GLN A 1 76 ? -7.838 -4.864 14.901 1.00 92.56 76 GLN A O 1
ATOM 587 N N . VAL A 1 77 ? -8.912 -3.224 13.806 1.00 93.19 77 VAL A N 1
ATOM 588 C CA . VAL A 1 77 ? -8.713 -2.197 14.843 1.00 93.19 77 VAL A CA 1
ATOM 589 C C . VAL A 1 77 ? -9.367 -2.617 16.161 1.00 93.19 77 VAL A C 1
ATOM 591 O O . VAL A 1 77 ? -8.728 -2.540 17.211 1.00 93.19 77 VAL A O 1
ATOM 594 N N . LYS A 1 78 ? -10.613 -3.113 16.123 1.00 94.00 78 LYS A N 1
ATOM 595 C CA . LYS A 1 78 ? -11.314 -3.606 17.322 1.00 94.00 78 LYS A CA 1
ATOM 596 C C . LYS A 1 78 ? -10.544 -4.734 17.996 1.00 94.00 78 LYS A C 1
ATOM 598 O O . LYS A 1 78 ? -10.395 -4.728 19.216 1.00 94.00 78 LYS A O 1
ATOM 603 N N . ARG A 1 79 ? -10.040 -5.683 17.208 1.00 91.62 79 ARG A N 1
ATOM 604 C CA . ARG A 1 79 ? -9.290 -6.831 17.719 1.00 91.62 79 ARG A CA 1
ATOM 605 C C . ARG A 1 79 ? -7.969 -6.406 18.363 1.00 91.62 79 ARG A C 1
ATOM 607 O O . ARG A 1 79 ? -7.666 -6.845 19.465 1.00 91.62 79 ARG A O 1
ATOM 614 N N . LEU A 1 80 ? -7.219 -5.505 17.725 1.00 91.12 80 LEU A N 1
ATOM 615 C CA . LEU A 1 80 ? -5.971 -4.966 18.278 1.00 91.12 80 LEU A CA 1
ATOM 616 C C . LEU A 1 80 ? -6.212 -4.162 19.563 1.00 91.12 80 LEU A C 1
ATOM 618 O O . LEU A 1 80 ? -5.500 -4.350 20.546 1.00 91.12 80 LEU A O 1
ATOM 622 N N . SER A 1 81 ? -7.249 -3.325 19.595 1.00 91.56 81 SER A N 1
ATOM 623 C CA . SER A 1 81 ? -7.627 -2.598 20.812 1.00 91.56 81 SER A CA 1
ATOM 624 C C . SER A 1 81 ? -8.020 -3.555 21.947 1.00 91.56 81 SER A C 1
ATOM 626 O O . SER A 1 81 ? -7.564 -3.384 23.077 1.00 91.56 81 SER A O 1
ATOM 628 N N . GLY A 1 82 ? -8.778 -4.617 21.643 1.00 91.50 82 GLY A N 1
ATOM 629 C CA . GLY A 1 82 ? -9.116 -5.679 22.599 1.00 91.50 82 GLY A CA 1
ATOM 630 C C . GLY A 1 82 ? -7.902 -6.452 23.130 1.00 91.50 82 GLY A C 1
ATOM 631 O O . GLY A 1 82 ? -7.925 -6.916 24.265 1.00 91.50 82 GLY A O 1
ATOM 632 N N . ASN A 1 83 ? -6.817 -6.516 22.353 1.00 88.94 83 ASN A N 1
ATOM 633 C CA . ASN A 1 83 ? -5.542 -7.121 22.748 1.00 88.94 83 ASN A CA 1
ATOM 634 C C . ASN A 1 83 ? -4.657 -6.186 23.601 1.00 88.94 83 ASN A C 1
ATOM 636 O O . ASN A 1 83 ? -3.520 -6.536 23.910 1.00 88.94 83 ASN A O 1
ATOM 640 N N . GLY A 1 84 ? -5.154 -5.005 23.988 1.00 89.25 84 GLY A N 1
ATOM 641 C CA . GLY A 1 84 ? -4.460 -4.082 24.892 1.00 89.25 84 GLY A CA 1
ATOM 642 C C . GLY A 1 84 ? -3.557 -3.054 24.204 1.00 89.25 84 GLY A C 1
ATOM 643 O O . GLY A 1 84 ? -2.843 -2.325 24.894 1.00 89.25 84 GLY A O 1
ATOM 644 N N . TYR A 1 85 ? -3.588 -2.948 22.871 1.00 90.44 85 TYR A N 1
ATOM 645 C CA . TYR A 1 85 ? -2.896 -1.864 22.171 1.00 90.44 85 TYR A CA 1
ATOM 646 C C . TYR A 1 85 ? -3.616 -0.529 22.411 1.00 90.44 85 TYR A C 1
ATOM 648 O O . TYR A 1 85 ? -4.777 -0.360 22.039 1.00 90.44 85 TYR A O 1
ATOM 656 N N . ALA A 1 86 ? -2.905 0.433 23.004 1.00 91.12 86 ALA A N 1
ATOM 657 C CA . ALA A 1 86 ? -3.392 1.800 23.215 1.00 91.12 86 ALA A CA 1
ATOM 658 C C . ALA A 1 86 ? -3.106 2.736 22.024 1.00 91.12 86 ALA A C 1
ATOM 660 O O . ALA A 1 86 ? -3.609 3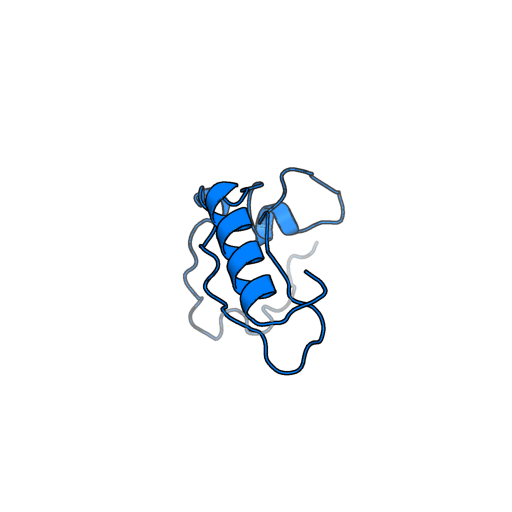.856 21.982 1.00 91.12 86 ALA A O 1
ATOM 661 N N . GLU A 1 87 ? -2.301 2.281 21.060 1.00 91.50 87 GLU A N 1
ATOM 662 C CA . GLU A 1 87 ? -1.963 3.011 19.842 1.00 91.50 87 GLU A CA 1
ATOM 663 C C . GLU A 1 87 ? -2.011 2.067 18.631 1.00 91.50 87 GLU A C 1
ATOM 665 O O . GLU A 1 87 ? -1.433 0.973 18.663 1.00 91.50 87 GLU A O 1
ATOM 670 N N . ILE A 1 88 ? -2.709 2.495 17.575 1.00 90.00 88 ILE A N 1
ATOM 671 C CA . ILE A 1 88 ? -2.949 1.760 16.324 1.00 90.00 88 ILE A CA 1
ATOM 672 C C . ILE A 1 88 ? -2.655 2.687 15.143 1.00 90.00 88 ILE A C 1
ATOM 674 O O . ILE A 1 88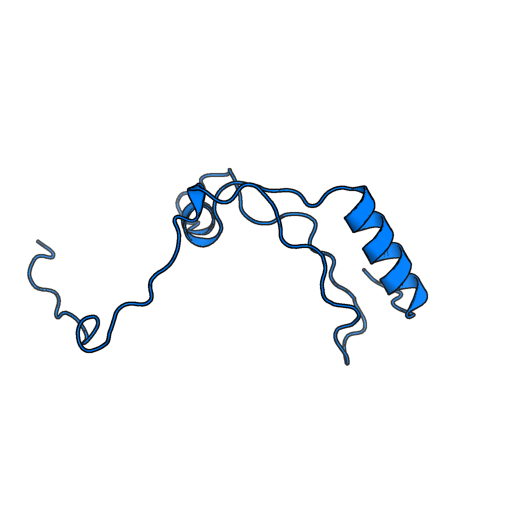 ? -3.075 3.862 15.223 1.00 90.00 88 ILE A O 1
#

Foldseek 3Di:
DCPDDPPVCVVVDDDDDDDQLQVDAADDADPDQDDPPDLADDQDQKAADPDDDVPDCRCRPNNYIHGDPPVSSVVSVVSVVVVVRPHD

pLDDT: mean 87.91, std 10.16, range [53.78, 97.38]

Mean predicted aligned error: 7.19 Å

Solvent-accessible surface area (backbone atoms only — not comparable to full-atom values): 5903 Å² total; per-residue (Å²): 130,86,85,75,68,79,71,84,65,65,80,78,51,87,78,83,88,74,80,68,51,76,75,61,77,76,57,84,75,92,84,73,82,74,69,87,96,53,76,57,50,85,77,80,59,59,46,46,33,76,73,82,51,95,88,57,62,47,45,77,76,53,5,55,59,24,62,49,59,66,68,62,53,52,52,49,52,53,52,37,45,73,72,68,39,88,40,107